Protein AF-A0A7X7IBE2-F1 (afdb_monomer)

Solvent-accessible surface area (backbone atoms only — not comparable to full-atom values): 6204 Å² total; per-residue (Å²): 89,79,42,76,34,79,95,66,80,43,67,51,76,51,84,85,86,87,67,55,83,87,40,64,67,50,41,51,50,51,52,52,51,48,54,55,50,50,55,49,40,49,74,75,66,55,81,62,92,72,54,47,88,94,44,20,61,73,57,40,72,88,37,61,67,62,45,52,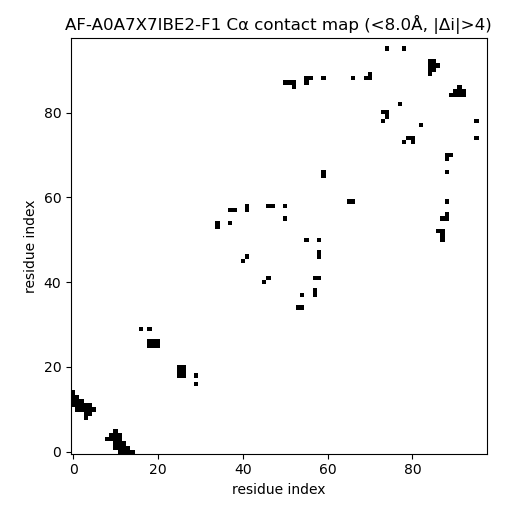52,52,52,54,53,42,49,72,79,35,74,83,58,74,78,68,67,50,45,69,91,40,59,68,87,65,68,85,82,130

Sequence (98 aa):
YIQPVVQGTSCHCEFTLYHDPADGAASELTRRFEAAAVDRLETEGAFFSRPYPGWADVAYRRSPDTVAMQKKVKDIFDPNRILNPGKLCFAAGEKRGN

Foldseek 3Di:
DWAQDPPNPDIDDDDDQDDDPVPPVRVVVSLVVVLVVLVVCLVVPDADPDQDLSCLCSNPVVPVVVLVVVLVVCCVVPVVCPPPAPPRSHHHVDHRDD

Mean predicted aligned error: 5.02 Å

Secondary structure (DSSP, 8-state):
-EEEEGGGTEEEE-------TT-HHHHHHHHHHHHHHHHHHHHTT---SS--TTTHHHHHHT-HHHHHHHHHHHHHH-TT--SSTT-TTPPTT-PPP-

Radius of gyration: 16.56 Å; Cα contacts (8 Å, |Δi|>4): 69; chains: 1; bounding box: 34×39×43 Å

pLDDT: mean 89.94, std 9.22, range [41.78, 97.69]

Structure (mmCIF, N/CA/C/O backbone):
data_AF-A0A7X7IBE2-F1
#
_entry.id   AF-A0A7X7IBE2-F1
#
loop_
_atom_site.group_PDB
_atom_site.id
_atom_site.type_symbol
_atom_site.label_atom_id
_atom_site.label_alt_id
_atom_site.label_comp_id
_atom_site.label_asym_id
_atom_site.label_entity_id
_atom_site.label_seq_id
_atom_site.pdbx_PDB_ins_code
_atom_site.Cartn_x
_atom_site.Cartn_y
_atom_site.Cartn_z
_atom_site.occupancy
_atom_site.B_iso_or_equiv
_atom_site.auth_seq_id
_atom_site.auth_comp_id
_atom_site.auth_asym_id
_atom_site.auth_atom_id
_atom_site.pdbx_PDB_model_num
ATOM 1 N N . TYR A 1 1 ? 4.156 11.660 -8.056 1.00 90.88 1 TYR A N 1
ATOM 2 C CA . TYR A 1 1 ? 3.289 12.782 -7.648 1.00 90.88 1 TYR A CA 1
ATOM 3 C C . TYR A 1 1 ? 3.506 13.061 -6.167 1.00 90.88 1 TYR A C 1
ATOM 5 O O . TYR A 1 1 ? 3.656 12.109 -5.412 1.00 90.88 1 TYR A O 1
ATOM 13 N N . ILE A 1 2 ? 3.578 14.331 -5.759 1.00 93.19 2 ILE A N 1
ATOM 14 C CA . ILE A 1 2 ? 3.693 14.730 -4.348 1.00 93.19 2 ILE A CA 1
ATOM 15 C C . ILE A 1 2 ? 2.568 15.717 -4.054 1.00 93.19 2 ILE A C 1
ATOM 17 O O . ILE A 1 2 ? 2.471 16.753 -4.709 1.00 93.19 2 ILE A O 1
ATOM 21 N N . GLN A 1 3 ? 1.736 15.396 -3.067 1.00 94.38 3 GLN A N 1
ATOM 22 C CA . GLN A 1 3 ? 0.639 16.244 -2.611 1.00 94.38 3 GLN A CA 1
ATOM 23 C C . GLN A 1 3 ? 0.840 16.608 -1.140 1.00 94.38 3 GLN A C 1
ATOM 25 O O . GLN A 1 3 ? 0.844 15.706 -0.298 1.00 94.38 3 GLN A O 1
ATOM 30 N N . PRO A 1 4 ? 0.954 17.897 -0.787 1.00 94.25 4 PRO A N 1
ATOM 31 C CA . PRO A 1 4 ? 0.901 18.321 0.606 1.00 94.25 4 PRO A CA 1
ATOM 32 C C . PRO A 1 4 ? -0.433 17.918 1.249 1.00 94.25 4 PRO A C 1
ATOM 34 O O . PRO A 1 4 ? -1.500 18.084 0.660 1.00 94.25 4 PRO A O 1
ATOM 37 N N . VAL A 1 5 ? -0.380 17.393 2.469 1.00 93.19 5 VAL A N 1
ATOM 38 C CA . VAL A 1 5 ? -1.549 17.040 3.285 1.00 93.19 5 VAL A CA 1
ATOM 39 C C . VAL A 1 5 ? -1.361 17.581 4.702 1.00 93.19 5 VAL A C 1
ATOM 41 O O . VAL A 1 5 ? -0.280 18.052 5.052 1.00 93.19 5 VAL A O 1
ATOM 44 N N . VAL A 1 6 ? -2.419 17.557 5.519 1.00 90.81 6 VAL A N 1
ATOM 45 C CA . VAL A 1 6 ? -2.372 17.988 6.933 1.00 90.81 6 VAL A CA 1
ATOM 46 C C . VAL A 1 6 ? -1.719 19.373 7.080 1.00 90.81 6 VAL A C 1
ATOM 48 O O . VAL A 1 6 ? -0.723 19.550 7.779 1.00 90.81 6 VAL A O 1
ATOM 51 N N . GLN A 1 7 ? -2.235 20.355 6.334 1.00 94.12 7 GLN A N 1
ATOM 52 C CA . GLN A 1 7 ? -1.737 21.740 6.345 1.00 94.12 7 GLN A CA 1
ATOM 53 C C . GLN A 1 7 ? -0.219 21.864 6.077 1.00 94.12 7 GLN A C 1
ATOM 55 O O . GLN A 1 7 ? 0.437 22.766 6.586 1.00 94.12 7 GLN A O 1
ATOM 60 N N . GLY A 1 8 ? 0.351 20.954 5.279 1.00 90.69 8 GLY A N 1
ATOM 61 C CA . GLY A 1 8 ? 1.765 20.981 4.890 1.00 90.69 8 GLY A CA 1
ATOM 62 C C . GLY A 1 8 ? 2.718 20.288 5.866 1.00 90.69 8 GLY A C 1
ATOM 63 O O . GLY A 1 8 ? 3.921 20.298 5.634 1.00 90.69 8 GLY A O 1
ATOM 64 N N . THR A 1 9 ? 2.210 19.651 6.924 1.00 93.12 9 THR A N 1
ATOM 65 C CA . THR A 1 9 ? 3.036 18.881 7.878 1.00 93.12 9 THR A CA 1
ATOM 66 C C . THR A 1 9 ? 3.334 17.456 7.407 1.00 93.12 9 THR A C 1
ATOM 68 O O . THR A 1 9 ? 4.114 16.733 8.021 1.00 93.12 9 THR A O 1
ATOM 71 N N . SER A 1 10 ? 2.704 17.018 6.319 1.00 92.81 10 SER A N 1
ATOM 72 C CA . SER A 1 10 ? 2.900 15.701 5.720 1.00 92.81 10 SER A CA 1
ATOM 73 C C . SER A 1 10 ? 2.677 15.775 4.212 1.00 92.81 10 SER A C 1
ATOM 75 O O . SER A 1 10 ? 2.106 16.740 3.697 1.00 92.81 10 SER A O 1
ATOM 77 N N . CYS A 1 11 ? 3.108 14.749 3.483 1.00 93.50 11 CYS A N 1
ATOM 78 C CA . CYS A 1 11 ? 2.847 14.638 2.053 1.00 93.50 11 CYS A CA 1
ATOM 79 C C . CYS A 1 11 ? 2.393 13.226 1.676 1.00 93.50 11 CYS A C 1
ATOM 81 O O . C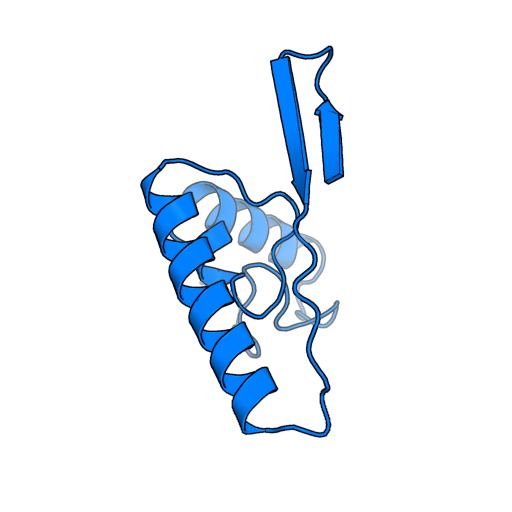YS A 1 11 ? 2.843 12.232 2.241 1.00 93.50 11 CYS A O 1
ATOM 83 N N . HIS A 1 12 ? 1.474 13.149 0.717 1.00 93.12 12 HIS A N 1
ATOM 84 C CA . HIS A 1 12 ? 1.188 11.923 -0.008 1.00 93.12 12 HIS A CA 1
ATOM 85 C C . HIS A 1 12 ? 2.128 11.848 -1.211 1.00 93.12 12 HIS A C 1
ATOM 87 O O . HIS A 1 12 ? 2.074 12.705 -2.097 1.00 93.12 12 HIS A O 1
ATOM 93 N N . CYS A 1 13 ? 2.981 10.829 -1.225 1.00 93.56 13 CYS A N 1
ATOM 94 C CA . CYS A 1 13 ? 3.899 10.540 -2.319 1.00 93.56 13 CYS A CA 1
ATOM 95 C C . CYS A 1 13 ? 3.403 9.312 -3.080 1.00 93.56 13 CYS A C 1
ATOM 97 O O . CYS A 1 13 ? 3.208 8.252 -2.490 1.00 93.56 13 CYS A O 1
ATOM 99 N N . GLU A 1 14 ? 3.230 9.455 -4.390 1.00 93.12 14 GLU A N 1
ATOM 100 C CA . GLU A 1 14 ? 2.830 8.373 -5.287 1.00 93.12 14 GLU A CA 1
ATOM 101 C C . GLU A 1 14 ? 3.874 8.194 -6.391 1.00 93.12 14 GLU A C 1
ATOM 103 O O . GLU A 1 14 ? 4.327 9.169 -7.004 1.00 93.12 14 GLU A O 1
ATOM 108 N N . PHE A 1 15 ? 4.231 6.942 -6.658 1.00 92.25 15 PHE A N 1
ATOM 109 C CA . PHE A 1 15 ? 5.144 6.544 -7.721 1.00 92.25 15 PHE A CA 1
ATOM 110 C C . PHE A 1 15 ? 4.389 5.650 -8.700 1.00 92.25 15 PHE A C 1
ATOM 112 O O . PHE A 1 15 ? 3.686 4.733 -8.283 1.00 92.25 15 PHE A O 1
ATOM 119 N N . THR A 1 16 ? 4.545 5.905 -9.996 1.00 93.50 16 THR A N 1
ATOM 120 C CA . THR A 1 16 ? 3.950 5.076 -11.047 1.00 93.50 16 THR A CA 1
ATOM 121 C C . THR A 1 16 ? 5.065 4.336 -11.767 1.00 93.50 16 THR A C 1
ATOM 123 O O . THR A 1 16 ? 5.950 4.963 -12.349 1.00 93.50 16 THR A O 1
ATOM 126 N N . LEU A 1 17 ? 5.035 3.006 -11.704 1.00 93.62 17 LEU A N 1
ATOM 127 C CA . LEU A 1 17 ? 6.040 2.137 -12.309 1.00 93.62 17 LEU A CA 1
ATOM 128 C C . LEU A 1 17 ? 5.489 1.546 -13.609 1.00 93.62 17 LEU A C 1
ATOM 130 O O . LEU A 1 17 ? 4.761 0.554 -13.600 1.00 93.62 17 LEU A O 1
ATOM 134 N N . TYR A 1 18 ? 5.815 2.182 -14.730 1.00 95.38 18 TYR A N 1
ATOM 135 C CA . TYR A 1 18 ? 5.371 1.736 -16.048 1.00 95.38 18 TYR A CA 1
ATOM 136 C C . TYR A 1 18 ? 6.195 0.544 -16.540 1.00 95.38 18 TYR A C 1
ATOM 138 O O . TYR A 1 18 ? 7.420 0.546 -16.436 1.00 95.38 18 TYR A O 1
ATOM 146 N N . HIS A 1 19 ? 5.513 -0.442 -17.112 1.00 95.81 19 HIS A N 1
ATOM 147 C CA . HIS A 1 19 ? 6.105 -1.553 -17.850 1.00 95.81 19 HIS A CA 1
ATOM 148 C C . HIS A 1 19 ? 5.081 -2.096 -18.855 1.00 95.81 19 HIS A C 1
ATOM 150 O O . HIS A 1 19 ? 3.882 -1.849 -18.705 1.00 95.81 19 HIS A O 1
ATOM 156 N N . ASP A 1 20 ? 5.546 -2.821 -19.873 1.00 96.56 20 ASP A N 1
ATOM 157 C CA . ASP A 1 20 ? 4.661 -3.549 -20.784 1.00 96.56 20 ASP A CA 1
ATOM 158 C C . ASP A 1 20 ? 4.221 -4.867 -20.120 1.00 96.56 20 ASP A C 1
ATOM 160 O O . ASP A 1 20 ? 5.081 -5.699 -19.830 1.00 96.56 20 ASP A O 1
ATOM 164 N N . PRO A 1 21 ? 2.918 -5.091 -19.864 1.00 94.31 21 PRO A N 1
ATOM 165 C CA . PRO A 1 21 ? 2.439 -6.331 -19.256 1.00 94.31 21 PRO A CA 1
ATOM 166 C C . PRO A 1 21 ? 2.581 -7.564 -20.162 1.00 94.31 21 PRO A C 1
ATOM 168 O O . PRO A 1 21 ? 2.464 -8.687 -19.671 1.00 94.31 21 PRO A O 1
ATOM 171 N N . ALA A 1 22 ? 2.800 -7.389 -21.470 1.00 97.19 22 ALA A N 1
ATOM 172 C CA . ALA A 1 22 ? 3.101 -8.493 -22.380 1.00 97.19 22 ALA A CA 1
ATOM 173 C C . ALA A 1 22 ? 4.571 -8.944 -22.285 1.00 97.19 22 ALA A C 1
ATOM 175 O O . ALA A 1 22 ? 4.890 -10.080 -22.645 1.00 97.19 22 ALA A O 1
ATOM 176 N N . ASP A 1 23 ? 5.457 -8.090 -21.765 1.00 97.69 23 ASP A N 1
ATOM 177 C CA . ASP A 1 23 ? 6.850 -8.424 -21.479 1.00 97.69 23 ASP A CA 1
ATOM 178 C C . ASP A 1 23 ? 6.977 -8.969 -20.051 1.00 97.69 23 ASP A C 1
ATOM 180 O O . ASP A 1 23 ? 7.148 -8.240 -19.070 1.00 97.69 23 ASP A O 1
ATOM 184 N N . GLY A 1 24 ? 6.936 -10.298 -19.937 1.00 97.31 24 GLY A N 1
ATOM 185 C CA . GLY A 1 24 ? 7.038 -10.979 -18.647 1.00 97.31 24 GLY A CA 1
ATOM 186 C C . GLY A 1 24 ? 8.334 -10.685 -17.879 1.00 97.31 24 GLY A C 1
ATOM 187 O O . GLY A 1 24 ? 8.324 -10.717 -16.647 1.00 97.31 24 GLY A O 1
ATOM 188 N N . ALA A 1 25 ? 9.439 -10.368 -18.564 1.00 97.56 25 ALA A N 1
ATOM 189 C CA . ALA A 1 25 ? 10.692 -10.018 -17.900 1.00 97.56 25 ALA A CA 1
ATOM 190 C C . ALA A 1 25 ? 10.614 -8.613 -17.287 1.00 97.56 25 ALA A C 1
ATOM 192 O O . ALA A 1 25 ? 11.011 -8.427 -16.133 1.00 97.56 25 ALA A O 1
ATOM 193 N N . ALA A 1 26 ? 10.051 -7.648 -18.021 1.00 96.81 26 ALA A N 1
ATOM 194 C CA . ALA A 1 26 ? 9.809 -6.303 -17.509 1.00 96.81 26 ALA A CA 1
ATOM 195 C C . ALA A 1 26 ? 8.810 -6.313 -16.340 1.00 96.81 26 ALA A C 1
ATOM 197 O O . ALA A 1 26 ? 9.090 -5.717 -15.299 1.00 96.81 26 ALA A O 1
ATOM 198 N N . SER A 1 27 ? 7.699 -7.052 -16.454 1.00 96.38 27 SER A N 1
ATOM 199 C CA . SER A 1 27 ? 6.726 -7.214 -15.364 1.00 96.38 27 SER A CA 1
ATOM 200 C C . SER A 1 27 ? 7.351 -7.783 -14.092 1.00 96.38 27 SER A C 1
ATOM 202 O O . SER A 1 27 ? 7.131 -7.255 -12.999 1.00 96.38 27 SER A O 1
ATOM 204 N N . GLU A 1 28 ? 8.154 -8.843 -14.208 1.00 96.62 28 GLU A N 1
ATOM 205 C CA . GLU A 1 28 ? 8.803 -9.450 -13.045 1.00 96.62 28 GLU A CA 1
ATOM 206 C C . GLU A 1 28 ? 9.853 -8.519 -12.424 1.00 96.62 28 GLU A C 1
ATOM 208 O O . GLU A 1 28 ? 9.961 -8.441 -11.197 1.00 96.62 28 GLU A O 1
ATOM 213 N N . LEU A 1 29 ? 10.599 -7.773 -13.245 1.00 96.94 29 LEU A N 1
ATOM 214 C CA . LEU A 1 29 ? 11.542 -6.767 -12.760 1.00 96.94 29 LEU A CA 1
ATOM 215 C C . LEU A 1 29 ? 10.824 -5.664 -11.972 1.00 96.94 29 LEU A C 1
ATOM 217 O O . LEU A 1 29 ? 11.238 -5.354 -10.854 1.00 96.94 29 LEU A O 1
ATOM 221 N N . THR A 1 30 ? 9.733 -5.110 -12.511 1.00 96.44 30 THR A N 1
ATOM 222 C CA . THR A 1 30 ? 8.934 -4.081 -11.833 1.00 96.44 30 THR A CA 1
ATOM 223 C C . THR A 1 30 ? 8.360 -4.595 -10.517 1.00 96.44 30 THR A C 1
ATOM 225 O O . THR A 1 30 ? 8.470 -3.909 -9.503 1.00 96.44 30 THR A O 1
ATOM 228 N N . ARG A 1 31 ? 7.829 -5.824 -10.494 1.00 94.56 31 ARG A N 1
ATOM 229 C CA . ARG A 1 31 ? 7.295 -6.451 -9.276 1.00 94.56 31 ARG A CA 1
ATOM 230 C C . ARG A 1 31 ? 8.364 -6.615 -8.192 1.00 94.56 31 ARG A C 1
ATOM 232 O O . ARG A 1 31 ? 8.111 -6.337 -7.022 1.00 94.56 31 ARG A O 1
ATOM 239 N N . ARG A 1 32 ? 9.570 -7.061 -8.559 1.00 96.06 32 ARG A N 1
ATOM 240 C CA . ARG A 1 32 ? 10.694 -7.197 -7.611 1.00 96.06 32 ARG A CA 1
ATOM 241 C C . ARG A 1 32 ? 11.169 -5.850 -7.089 1.00 96.06 32 ARG A C 1
ATOM 243 O O . ARG A 1 32 ? 11.440 -5.725 -5.897 1.00 96.06 32 ARG A O 1
ATOM 250 N N . PHE A 1 33 ? 11.272 -4.864 -7.976 1.00 96.31 33 PHE A N 1
ATOM 251 C CA . PHE A 1 33 ? 11.644 -3.506 -7.605 1.00 96.31 33 PHE A CA 1
ATOM 252 C C . PHE A 1 33 ? 10.641 -2.913 -6.611 1.00 96.31 33 PHE A C 1
ATOM 254 O O . PHE A 1 33 ? 11.049 -2.393 -5.578 1.00 96.31 33 PHE A O 1
ATOM 261 N N . GLU A 1 34 ? 9.342 -3.044 -6.888 1.00 95.12 34 GLU A N 1
ATOM 262 C CA . GLU A 1 34 ? 8.271 -2.583 -6.005 1.00 95.12 34 GLU A CA 1
ATOM 263 C C . GLU A 1 34 ? 8.363 -3.226 -4.618 1.00 95.12 34 GLU A C 1
ATOM 265 O O . GLU A 1 34 ? 8.389 -2.507 -3.621 1.00 95.12 34 GLU A O 1
ATOM 270 N N . ALA A 1 35 ? 8.487 -4.555 -4.544 1.00 94.06 35 ALA A N 1
ATOM 271 C CA . ALA A 1 35 ? 8.603 -5.264 -3.271 1.00 94.06 35 ALA A CA 1
ATOM 272 C C . ALA A 1 35 ? 9.809 -4.777 -2.445 1.00 94.06 35 ALA A C 1
ATOM 274 O O . ALA A 1 35 ? 9.666 -4.445 -1.268 1.00 94.06 35 ALA A O 1
ATOM 275 N N . ALA A 1 36 ? 10.983 -4.651 -3.075 1.00 96.19 36 ALA A N 1
ATOM 276 C CA . ALA A 1 36 ? 12.189 -4.166 -2.406 1.00 96.19 36 ALA A CA 1
ATOM 277 C C . ALA A 1 36 ? 12.069 -2.697 -1.959 1.00 96.19 36 ALA A C 1
ATOM 279 O O . ALA A 1 36 ? 12.529 -2.334 -0.874 1.00 96.19 36 ALA A O 1
ATOM 280 N N . ALA A 1 37 ? 11.445 -1.846 -2.779 1.00 95.50 37 ALA A N 1
ATOM 281 C CA . ALA A 1 37 ? 11.216 -0.444 -2.452 1.00 95.50 37 ALA A CA 1
ATOM 282 C C . ALA A 1 37 ? 10.249 -0.295 -1.272 1.00 95.50 37 ALA A C 1
ATOM 284 O O . ALA A 1 37 ? 10.516 0.491 -0.368 1.00 95.50 37 ALA A O 1
ATOM 285 N N . VAL A 1 38 ? 9.162 -1.068 -1.253 1.00 95.12 38 VAL A N 1
ATOM 286 C CA . VAL A 1 38 ? 8.182 -1.089 -0.162 1.00 95.12 38 VAL A CA 1
ATOM 287 C C . VAL A 1 38 ? 8.839 -1.481 1.164 1.00 95.12 38 VAL A C 1
ATOM 289 O O . VAL A 1 38 ? 8.692 -0.748 2.142 1.00 95.12 38 VAL A O 1
ATOM 292 N N . ASP A 1 39 ? 9.598 -2.580 1.198 1.00 94.00 39 ASP A N 1
ATOM 293 C CA . ASP A 1 39 ? 10.293 -3.027 2.416 1.00 94.00 39 ASP A CA 1
ATOM 294 C C . ASP A 1 39 ? 11.310 -1.986 2.904 1.00 94.00 39 ASP A C 1
ATOM 296 O O . ASP A 1 39 ? 11.427 -1.712 4.105 1.00 94.00 39 ASP A O 1
ATOM 300 N N . ARG A 1 40 ? 12.038 -1.357 1.972 1.00 96.06 40 ARG A N 1
ATOM 301 C CA . ARG A 1 40 ? 12.984 -0.300 2.327 1.00 96.06 40 ARG A CA 1
ATOM 302 C C . ARG A 1 40 ? 12.271 0.929 2.885 1.00 96.06 40 ARG A C 1
ATOM 304 O O . ARG A 1 40 ? 12.687 1.437 3.918 1.00 96.06 40 ARG A O 1
ATOM 311 N N . LEU A 1 41 ? 11.204 1.390 2.238 1.00 94.81 41 LEU A N 1
ATOM 312 C CA . LEU A 1 41 ? 10.419 2.539 2.691 1.00 94.81 41 LEU A CA 1
ATOM 313 C C . LEU A 1 41 ? 9.828 2.300 4.083 1.00 94.81 41 LEU A C 1
ATOM 315 O O . LEU A 1 41 ? 9.900 3.186 4.930 1.00 94.81 41 LEU A O 1
ATOM 319 N N . GLU A 1 42 ? 9.301 1.106 4.350 1.00 93.94 42 GLU A N 1
ATOM 320 C CA . GLU A 1 42 ? 8.817 0.744 5.685 1.00 93.94 42 GLU A CA 1
ATOM 321 C C . GLU A 1 42 ? 9.939 0.799 6.734 1.00 93.94 42 GLU A C 1
ATOM 323 O O . GLU A 1 42 ? 9.740 1.325 7.831 1.00 93.94 42 GLU A O 1
ATOM 328 N N . THR A 1 43 ? 11.139 0.322 6.386 1.00 94.50 43 THR A N 1
ATOM 329 C CA . THR A 1 43 ? 12.315 0.364 7.271 1.00 94.50 43 THR A CA 1
ATOM 330 C C . THR A 1 43 ? 12.720 1.800 7.618 1.00 94.50 43 THR A C 1
ATOM 332 O O . THR A 1 43 ? 13.092 2.072 8.757 1.00 94.50 43 THR A O 1
ATOM 335 N N . GLU A 1 44 ? 12.589 2.725 6.666 1.00 95.19 44 GLU A N 1
ATOM 336 C CA . GLU A 1 44 ? 12.850 4.163 6.846 1.00 95.19 44 GLU A CA 1
ATOM 337 C C . GLU A 1 44 ? 11.675 4.915 7.515 1.00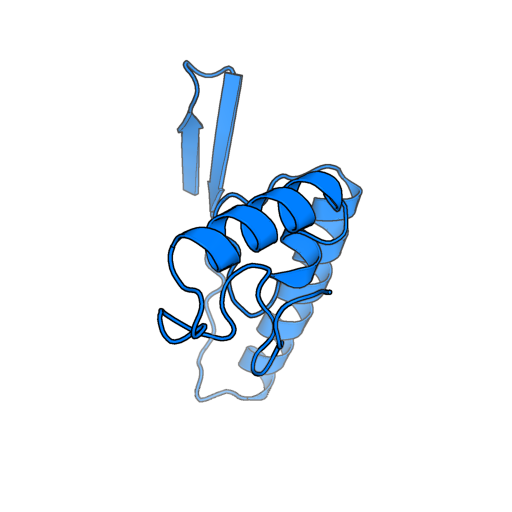 95.19 44 GLU A C 1
ATOM 339 O O . GLU A 1 44 ? 11.715 6.135 7.667 1.00 95.19 44 GLU A O 1
ATOM 344 N N . GLY A 1 45 ? 10.617 4.209 7.933 1.00 92.19 45 GLY A N 1
ATOM 345 C CA . GLY A 1 45 ? 9.485 4.778 8.670 1.00 92.19 45 GLY A CA 1
ATOM 346 C C . GLY A 1 45 ? 8.366 5.357 7.800 1.00 92.19 45 GLY A C 1
ATOM 347 O O . GLY A 1 45 ? 7.560 6.150 8.290 1.00 92.19 45 GLY A O 1
ATOM 348 N N . ALA A 1 46 ? 8.288 4.980 6.522 1.00 92.06 46 ALA A N 1
ATOM 349 C CA . ALA A 1 46 ? 7.203 5.411 5.648 1.00 92.06 46 ALA A CA 1
ATOM 350 C C . ALA A 1 46 ? 5.840 4.856 6.096 1.00 92.06 46 ALA A C 1
ATOM 352 O O . ALA A 1 46 ? 5.714 3.719 6.550 1.00 92.06 46 ALA A O 1
ATOM 353 N N . PHE A 1 47 ? 4.795 5.659 5.892 1.00 91.25 47 PHE A N 1
ATOM 354 C CA . PHE A 1 47 ? 3.410 5.282 6.160 1.00 91.25 47 PHE A CA 1
ATOM 355 C C . PHE A 1 47 ? 2.647 4.990 4.861 1.00 91.25 47 PHE A C 1
ATOM 357 O O . PHE A 1 47 ? 2.580 5.826 3.955 1.00 91.25 47 PHE A O 1
ATOM 364 N N . PHE A 1 48 ? 1.997 3.827 4.791 1.00 91.94 48 PHE A N 1
ATOM 365 C CA . PHE A 1 48 ? 1.245 3.384 3.616 1.00 91.94 48 PHE A CA 1
ATOM 366 C C . PHE A 1 48 ? -0.253 3.666 3.770 1.00 91.94 48 PHE A C 1
ATOM 368 O O . PHE A 1 48 ? -1.027 2.834 4.233 1.00 91.94 48 PHE A O 1
ATOM 375 N N . SER A 1 49 ? -0.679 4.847 3.317 1.00 88.31 49 SER A N 1
ATOM 376 C CA . SER A 1 49 ? -2.091 5.277 3.370 1.00 88.31 49 SER A CA 1
ATOM 377 C C . SER A 1 49 ? -3.055 4.462 2.492 1.00 88.31 49 SER A C 1
ATOM 379 O O . SER A 1 49 ? -4.265 4.491 2.715 1.00 88.31 49 SER A O 1
ATOM 381 N N . ARG A 1 50 ? -2.538 3.747 1.483 1.00 88.06 50 ARG A N 1
ATOM 382 C CA . ARG A 1 50 ? -3.311 2.911 0.550 1.00 88.06 50 ARG A CA 1
ATOM 383 C C . ARG A 1 50 ? -2.673 1.518 0.464 1.00 88.06 50 ARG A C 1
ATOM 385 O O . ARG A 1 50 ? -1.775 1.310 -0.353 1.00 88.06 50 ARG A O 1
ATOM 392 N N . PRO A 1 51 ? -3.077 0.576 1.329 1.00 84.50 51 PRO A N 1
ATOM 393 C CA . PRO A 1 51 ? -2.520 -0.772 1.338 1.00 84.50 51 PRO A CA 1
ATOM 394 C C . PRO A 1 51 ? -3.123 -1.610 0.204 1.00 84.50 51 PRO A C 1
ATOM 396 O O . PRO A 1 51 ? -4.238 -2.123 0.310 1.00 84.50 51 PRO A O 1
ATOM 399 N N . TYR A 1 52 ? -2.388 -1.734 -0.902 1.00 84.25 52 TYR A N 1
ATOM 400 C CA . TYR A 1 52 ? -2.751 -2.622 -2.007 1.00 84.25 52 TYR A CA 1
ATOM 401 C C . TYR A 1 52 ? -2.381 -4.078 -1.685 1.00 84.25 52 TYR A C 1
ATOM 403 O O . TYR A 1 52 ? -1.514 -4.311 -0.842 1.00 84.25 52 TYR A O 1
ATOM 411 N N . PRO A 1 53 ? -2.990 -5.079 -2.355 1.00 81.69 53 PRO A N 1
ATOM 412 C CA . PRO A 1 53 ? -2.769 -6.492 -2.036 1.00 81.69 53 PRO A CA 1
ATOM 413 C C . PRO A 1 53 ? -1.297 -6.932 -1.991 1.00 81.69 53 PRO A C 1
ATOM 415 O O . PRO A 1 53 ? -0.959 -7.774 -1.168 1.00 81.69 53 PRO A O 1
ATOM 418 N N . GLY A 1 54 ? -0.422 -6.351 -2.822 1.00 85.25 54 GLY A N 1
ATOM 419 C CA . GLY A 1 54 ? 1.003 -6.707 -2.878 1.00 85.25 54 GLY A CA 1
ATOM 420 C C . GLY A 1 54 ? 1.820 -6.322 -1.640 1.00 85.25 54 GLY A C 1
ATOM 421 O O . GLY A 1 54 ? 2.852 -6.932 -1.388 1.00 85.25 54 GLY A O 1
ATOM 422 N N . TRP A 1 55 ? 1.355 -5.352 -0.847 1.00 89.31 55 TRP A N 1
ATOM 423 C CA . TRP A 1 55 ? 2.059 -4.859 0.346 1.00 89.31 55 TRP A CA 1
ATOM 424 C C . TRP A 1 55 ? 1.139 -4.595 1.538 1.00 89.31 55 TRP A C 1
ATOM 426 O O . TRP A 1 55 ? 1.492 -3.862 2.464 1.00 89.31 55 TRP A O 1
ATOM 436 N N . ALA A 1 56 ? -0.057 -5.185 1.535 1.00 90.12 56 ALA A N 1
ATOM 437 C CA . ALA A 1 56 ? -0.994 -5.038 2.638 1.00 90.12 56 ALA A CA 1
ATOM 438 C C . ALA A 1 56 ? -0.371 -5.516 3.960 1.00 90.12 56 ALA A C 1
ATOM 440 O O . ALA A 1 56 ? -0.524 -4.841 4.971 1.00 90.12 56 ALA A O 1
ATOM 441 N N . ASP A 1 57 ? 0.392 -6.613 3.940 1.00 89.75 57 ASP A N 1
ATOM 442 C CA . ASP A 1 57 ? 1.138 -7.088 5.112 1.00 89.75 57 ASP A CA 1
ATOM 443 C C . ASP A 1 57 ? 2.094 -6.017 5.657 1.00 89.75 57 ASP A C 1
ATOM 445 O O . ASP A 1 57 ? 1.993 -5.641 6.822 1.00 89.75 57 ASP A O 1
ATOM 449 N N . VAL A 1 58 ? 2.941 -5.441 4.799 1.00 92.38 58 VAL A N 1
ATOM 450 C CA . VAL A 1 58 ? 3.909 -4.398 5.182 1.00 92.38 58 VAL A CA 1
ATOM 451 C C . VAL A 1 58 ? 3.213 -3.187 5.808 1.00 92.38 58 VAL A C 1
ATOM 453 O O . VAL A 1 58 ? 3.670 -2.649 6.812 1.00 92.38 58 VAL A O 1
ATOM 456 N N . ALA A 1 59 ? 2.055 -2.790 5.278 1.00 91.44 59 ALA A N 1
ATOM 457 C CA . ALA A 1 59 ? 1.296 -1.665 5.817 1.00 91.44 59 ALA A CA 1
ATOM 458 C C . ALA A 1 59 ? 0.756 -1.897 7.243 1.00 91.44 59 ALA A C 1
ATOM 460 O O . ALA A 1 59 ? 0.458 -0.929 7.941 1.00 91.44 59 ALA A O 1
ATOM 461 N N . TYR A 1 60 ? 0.608 -3.153 7.677 1.00 91.38 60 TYR A N 1
ATOM 462 C CA . TYR A 1 60 ? -0.032 -3.504 8.947 1.00 91.38 60 TYR A CA 1
ATOM 463 C C . TYR A 1 60 ? 0.877 -4.236 9.943 1.00 91.38 60 TYR A C 1
ATOM 465 O O . TYR A 1 60 ? 0.604 -4.180 11.145 1.00 91.38 60 TYR A O 1
ATOM 473 N N . ARG A 1 61 ? 1.960 -4.891 9.501 1.00 89.62 61 ARG A N 1
ATOM 474 C CA . ARG A 1 61 ? 2.793 -5.777 10.339 1.00 89.62 61 ARG A CA 1
ATOM 475 C C . ARG A 1 61 ? 3.447 -5.074 11.529 1.00 89.62 61 ARG A C 1
ATOM 477 O O . ARG A 1 61 ? 3.664 -5.694 12.566 1.00 89.62 61 ARG A O 1
ATOM 484 N N . ARG A 1 62 ? 3.703 -3.766 11.419 1.00 89.12 62 ARG A N 1
ATOM 485 C CA . ARG A 1 62 ? 4.261 -2.927 12.499 1.00 89.12 62 ARG A CA 1
ATOM 486 C C . ARG A 1 62 ? 3.206 -2.247 13.375 1.00 89.12 62 ARG A C 1
ATOM 488 O O . ARG A 1 62 ? 3.561 -1.492 14.275 1.00 89.12 62 ARG A O 1
ATOM 495 N N . SER A 1 63 ? 1.919 -2.492 13.134 1.00 90.31 63 SER A N 1
ATOM 496 C CA . SER A 1 63 ? 0.811 -1.853 13.856 1.00 90.31 63 SER A CA 1
ATOM 497 C C . SER A 1 63 ? -0.198 -2.887 14.376 1.00 90.31 63 SER A C 1
ATOM 499 O O . SER A 1 63 ? -1.374 -2.852 13.996 1.00 90.31 63 SER A O 1
ATOM 501 N N . PRO A 1 64 ? 0.230 -3.813 15.260 1.00 90.75 64 PRO A N 1
ATOM 502 C CA . PRO A 1 64 ? -0.616 -4.907 15.745 1.00 90.75 64 PRO A CA 1
ATOM 503 C C . PRO A 1 64 ? -1.883 -4.411 16.455 1.00 90.75 64 PRO A C 1
ATOM 505 O O . PRO A 1 64 ? -2.958 -4.975 16.251 1.00 90.75 64 PRO A O 1
ATOM 508 N N . ASP A 1 65 ? -1.798 -3.310 17.205 1.00 93.31 65 ASP A N 1
ATOM 509 C CA . ASP A 1 65 ? -2.950 -2.725 17.903 1.00 93.31 65 ASP A CA 1
ATOM 510 C C . ASP A 1 65 ? -4.008 -2.203 16.922 1.00 93.31 65 ASP A C 1
ATOM 512 O O . ASP A 1 65 ? -5.209 -2.429 17.089 1.00 93.31 65 ASP A O 1
ATOM 516 N N . THR A 1 66 ? -3.566 -1.556 15.840 1.00 91.62 66 THR A N 1
ATOM 517 C CA . THR A 1 66 ? -4.439 -1.079 14.760 1.00 91.62 66 THR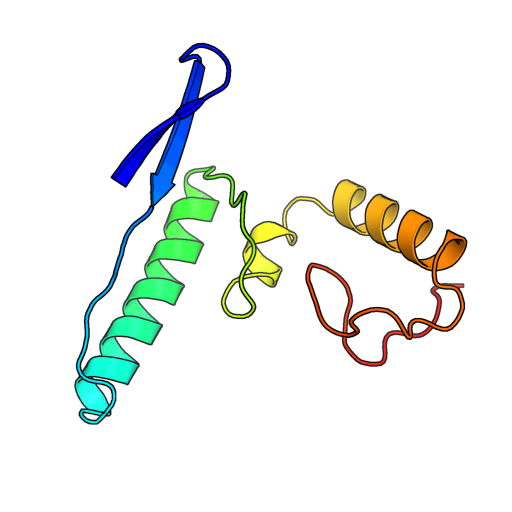 A CA 1
ATOM 518 C C . THR A 1 66 ? -5.100 -2.242 14.024 1.00 91.62 66 THR A C 1
ATOM 520 O O . THR A 1 66 ? -6.266 -2.144 13.636 1.00 91.62 66 THR A O 1
ATOM 523 N N . VAL A 1 67 ? -4.391 -3.360 13.845 1.00 92.56 67 VAL A N 1
ATOM 524 C CA . VAL A 1 67 ? -4.959 -4.590 13.275 1.00 92.56 67 VAL A CA 1
ATOM 525 C C . VAL A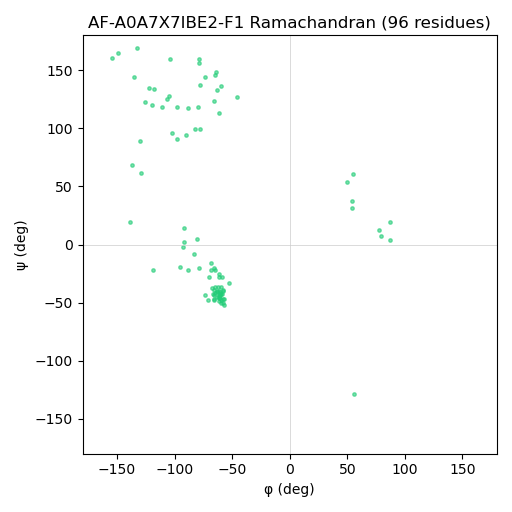 1 67 ? -6.020 -5.177 14.204 1.00 92.56 67 VAL A C 1
ATOM 527 O O . VAL A 1 67 ? -7.126 -5.473 13.750 1.00 92.56 67 VAL A O 1
ATOM 530 N N . ALA A 1 68 ? -5.727 -5.302 15.499 1.00 92.69 68 ALA A N 1
ATOM 531 C CA . ALA A 1 68 ? -6.659 -5.843 16.484 1.00 92.69 68 ALA A CA 1
ATOM 532 C C . ALA A 1 68 ? -7.947 -5.010 16.572 1.00 92.69 68 ALA A C 1
ATOM 534 O O . ALA A 1 68 ? -9.051 -5.557 16.513 1.00 92.69 68 ALA A O 1
ATOM 535 N N . MET A 1 69 ? -7.820 -3.681 16.628 1.00 94.31 69 MET A N 1
ATOM 536 C CA . MET A 1 69 ? -8.970 -2.774 16.641 1.00 94.31 69 MET A CA 1
ATOM 537 C C . MET A 1 69 ? -9.814 -2.891 15.368 1.00 94.31 69 MET A C 1
ATOM 539 O O . MET A 1 69 ? -11.036 -3.008 15.456 1.00 94.31 69 MET A O 1
ATOM 543 N N . GLN A 1 70 ? -9.190 -2.922 14.187 1.00 92.44 70 GLN A N 1
ATOM 544 C CA . GLN A 1 70 ? -9.923 -3.090 12.927 1.00 92.44 70 GLN A CA 1
ATOM 545 C C . GLN A 1 70 ? -10.645 -4.437 12.853 1.00 92.44 70 GLN A C 1
ATOM 547 O O . GLN A 1 70 ? -11.791 -4.481 12.408 1.00 92.44 70 GLN A O 1
ATOM 552 N N . LYS A 1 71 ? -10.025 -5.529 13.319 1.00 91.94 71 LYS A N 1
ATOM 553 C CA . LYS A 1 71 ? -10.675 -6.847 13.392 1.00 91.94 71 LYS A CA 1
ATOM 554 C C . LYS A 1 71 ? -11.872 -6.837 14.341 1.00 91.94 71 LYS A C 1
ATOM 556 O O . LYS A 1 71 ? -12.928 -7.339 13.975 1.00 91.94 71 LYS A O 1
ATOM 561 N N . LYS A 1 72 ? -11.762 -6.175 15.496 1.00 93.50 72 LYS A N 1
ATOM 562 C CA . LYS A 1 72 ? -12.885 -6.016 16.430 1.00 93.50 72 LYS A CA 1
ATOM 563 C C . LYS A 1 72 ? -14.050 -5.243 15.809 1.00 93.50 72 LYS A C 1
ATOM 565 O O . LYS A 1 72 ? -15.194 -5.671 15.914 1.00 93.50 72 LYS A O 1
ATOM 570 N N . VAL A 1 73 ? -13.770 -4.128 15.133 1.00 94.56 73 VAL A N 1
ATOM 571 C CA . VAL A 1 73 ? -14.792 -3.363 14.395 1.00 94.56 73 VAL A CA 1
ATOM 572 C C . VAL A 1 73 ? -15.424 -4.230 13.305 1.00 94.56 73 VAL A C 1
ATOM 574 O O . VAL A 1 73 ? -16.646 -4.245 13.160 1.00 94.56 73 VAL A O 1
ATOM 577 N N . LYS A 1 74 ? -14.611 -5.000 12.575 1.00 92.88 74 LYS A N 1
ATOM 578 C CA . LYS A 1 74 ? -15.081 -5.919 11.539 1.00 92.88 74 LYS A CA 1
ATOM 579 C C . LYS A 1 74 ? -16.050 -6.961 12.093 1.00 92.88 74 LYS A C 1
ATOM 581 O O . LYS A 1 74 ? -17.080 -7.189 11.474 1.00 92.88 74 LYS A O 1
ATOM 586 N N . ASP A 1 75 ? -15.767 -7.529 13.258 1.00 92.06 75 ASP A N 1
ATOM 587 C CA . ASP A 1 75 ? -16.630 -8.537 13.879 1.00 92.06 75 ASP A CA 1
ATOM 588 C C . ASP A 1 75 ? -17.955 -7.954 14.404 1.00 92.06 75 ASP A C 1
ATOM 590 O O . ASP A 1 75 ? -18.960 -8.661 14.437 1.00 92.06 75 ASP A O 1
ATOM 594 N N . ILE A 1 76 ? -17.984 -6.667 14.777 1.00 94.75 76 ILE A N 1
ATOM 595 C CA . ILE A 1 76 ? -19.214 -5.968 15.191 1.00 94.75 76 ILE A CA 1
ATOM 596 C C . ILE A 1 76 ? -20.140 -5.729 13.991 1.00 94.75 76 ILE A C 1
ATOM 598 O O . ILE A 1 76 ? -21.339 -5.987 14.079 1.00 94.75 76 ILE A O 1
ATOM 602 N N . PHE A 1 77 ? -19.599 -5.217 12.882 1.00 94.75 77 PHE A N 1
ATOM 603 C CA . PHE A 1 77 ? -20.405 -4.776 11.734 1.00 94.75 77 PHE A CA 1
ATOM 604 C C . PHE A 1 77 ? -20.569 -5.829 10.634 1.00 94.75 77 PHE A C 1
ATOM 606 O O . PHE A 1 77 ? -21.480 -5.725 9.817 1.00 94.75 77 PHE A O 1
ATOM 613 N N . ASP A 1 78 ? -19.705 -6.838 10.595 1.00 93.69 78 ASP A N 1
ATOM 614 C CA . ASP A 1 78 ? -19.762 -7.941 9.640 1.00 93.69 78 ASP A CA 1
ATOM 615 C C . ASP A 1 78 ? -19.482 -9.281 10.339 1.00 93.69 78 ASP A C 1
ATOM 617 O O . ASP A 1 78 ? -18.452 -9.921 10.097 1.00 93.69 78 ASP A O 1
ATOM 621 N N . PRO A 1 79 ? -2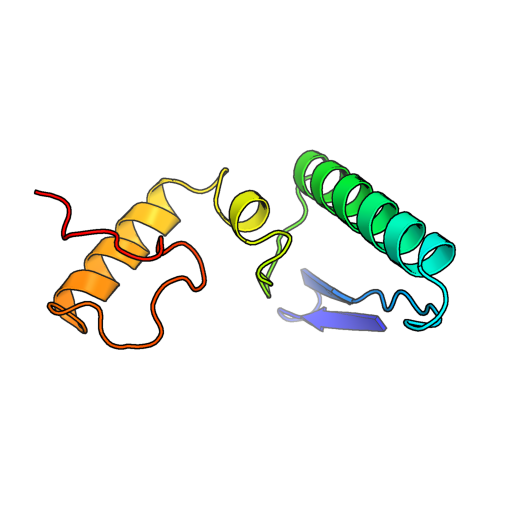0.403 -9.731 11.211 1.00 89.50 79 PRO A N 1
ATOM 622 C CA . PRO A 1 79 ? -20.217 -10.943 12.009 1.00 89.50 79 PRO A CA 1
ATOM 623 C C . PRO A 1 79 ? -20.067 -12.212 11.157 1.00 89.50 79 PRO A C 1
ATOM 625 O O . PRO A 1 79 ? -19.439 -13.175 11.592 1.00 89.50 79 PRO A O 1
ATOM 628 N N . ASN A 1 80 ? -20.610 -12.211 9.935 1.00 90.31 80 ASN A N 1
ATOM 629 C CA . ASN A 1 80 ? -20.504 -13.323 8.985 1.00 90.31 80 ASN A CA 1
ATOM 630 C C . ASN A 1 80 ? -19.314 -13.183 8.021 1.00 90.31 80 ASN A C 1
ATOM 632 O O . ASN A 1 80 ? -19.094 -14.069 7.197 1.00 90.31 80 ASN A O 1
ATOM 636 N N . ARG A 1 81 ? -18.549 -12.087 8.116 1.00 88.12 81 ARG A N 1
ATOM 637 C CA . ARG A 1 81 ? -17.360 -11.784 7.303 1.00 88.12 81 ARG A CA 1
ATOM 638 C C . ARG A 1 81 ? -17.611 -11.847 5.788 1.00 88.12 81 ARG A C 1
ATOM 640 O O . ARG A 1 81 ? -16.748 -12.284 5.027 1.00 88.12 81 ARG A O 1
ATOM 647 N N . ILE A 1 82 ? -18.787 -11.393 5.348 1.00 91.50 82 ILE A N 1
ATOM 648 C CA . ILE A 1 82 ? -19.215 -11.401 3.937 1.00 91.50 82 ILE A CA 1
ATOM 649 C C . ILE A 1 82 ? -18.800 -10.132 3.179 1.00 91.50 82 ILE A C 1
ATOM 651 O O . ILE A 1 82 ? -18.707 -10.136 1.952 1.00 91.50 82 ILE A O 1
ATOM 655 N N . LEU A 1 83 ? -18.541 -9.031 3.887 1.00 90.75 83 LEU A N 1
ATOM 656 C CA . LEU A 1 83 ? -18.230 -7.741 3.280 1.00 90.75 83 LEU A CA 1
ATOM 657 C C . LEU A 1 83 ? -16.746 -7.686 2.897 1.00 90.75 83 LEU A C 1
ATOM 659 O O . LEU A 1 83 ? -15.886 -7.394 3.729 1.00 90.75 83 LEU A O 1
ATOM 663 N N . ASN A 1 84 ? -16.459 -7.915 1.614 1.00 88.88 84 ASN A N 1
ATOM 664 C CA . ASN A 1 84 ? -15.135 -7.752 1.002 1.00 88.88 84 ASN A CA 1
ATOM 665 C C . ASN A 1 84 ? -14.013 -8.558 1.708 1.00 88.88 84 ASN A C 1
ATOM 667 O O . ASN A 1 84 ? -13.064 -7.973 2.243 1.00 88.88 84 ASN A O 1
ATOM 671 N N . PRO A 1 85 ? -14.129 -9.900 1.755 1.00 87.62 85 PRO A N 1
ATOM 672 C CA . PRO A 1 85 ? -13.167 -10.763 2.438 1.00 87.62 85 PRO A CA 1
ATOM 673 C C . PRO A 1 85 ? -11.771 -10.693 1.798 1.00 87.62 85 PRO A C 1
ATOM 675 O O . PRO A 1 85 ? -11.630 -10.514 0.588 1.00 87.62 85 PRO A O 1
ATOM 678 N N . GLY A 1 86 ? -10.726 -10.867 2.613 1.00 85.38 86 GLY A N 1
ATOM 679 C CA . GLY A 1 86 ? -9.339 -10.916 2.131 1.00 85.38 86 GLY A CA 1
ATOM 680 C C . GLY A 1 86 ? -8.713 -9.557 1.789 1.00 85.38 86 GLY A C 1
ATOM 681 O O . GLY A 1 86 ? -7.689 -9.520 1.111 1.00 85.38 86 GLY A O 1
ATOM 682 N N . LYS A 1 87 ? -9.334 -8.437 2.180 1.00 88.25 87 LYS A N 1
ATOM 683 C CA . LYS A 1 87 ? -8.793 -7.082 1.972 1.00 88.25 87 LYS A CA 1
ATOM 684 C C . LYS A 1 87 ? -8.222 -6.495 3.259 1.00 88.25 87 LYS A C 1
ATOM 686 O O . LYS A 1 87 ? -8.625 -6.881 4.353 1.00 88.25 87 LYS A O 1
ATOM 691 N N . LEU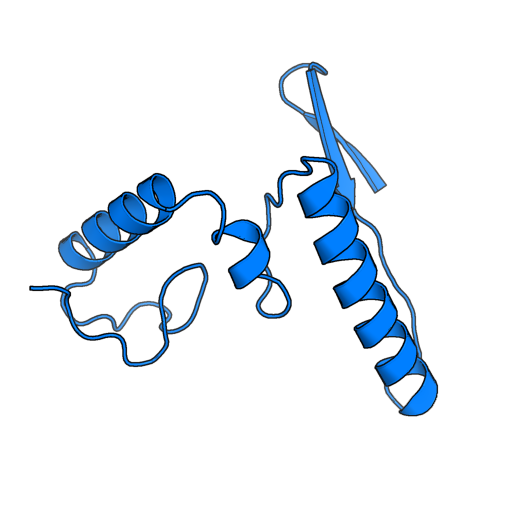 A 1 88 ? -7.347 -5.496 3.113 1.00 87.44 88 LEU A N 1
ATOM 692 C CA . LEU A 1 88 ? -6.683 -4.810 4.226 1.00 87.44 88 LEU A CA 1
ATOM 693 C C . LEU A 1 88 ? -5.941 -5.818 5.125 1.00 87.44 88 LEU A C 1
ATOM 695 O O . LEU A 1 88 ? -5.182 -6.638 4.620 1.00 87.44 88 LEU A O 1
ATOM 699 N N . CYS A 1 89 ? -6.175 -5.774 6.436 1.00 86.44 89 CYS A N 1
ATOM 700 C CA . CYS A 1 89 ? -5.606 -6.686 7.427 1.00 86.44 89 CYS A CA 1
ATOM 701 C C . CYS A 1 89 ? -6.486 -7.921 7.721 1.00 86.44 89 CYS A C 1
ATOM 703 O O . CYS A 1 89 ? -6.271 -8.602 8.728 1.00 86.44 89 CYS A O 1
ATOM 705 N N . PHE A 1 90 ? -7.494 -8.204 6.887 1.00 87.69 90 PHE A N 1
ATOM 706 C CA . PHE A 1 90 ? -8.410 -9.333 7.063 1.00 87.69 90 PHE A CA 1
ATOM 707 C C . PHE A 1 90 ? -7.976 -10.507 6.186 1.00 87.69 90 PHE A C 1
ATOM 709 O O . PHE A 1 90 ? -7.979 -10.396 4.960 1.00 87.69 90 PHE A O 1
ATOM 716 N N . ALA A 1 91 ? -7.640 -11.647 6.789 1.00 73.19 91 ALA A N 1
ATOM 717 C CA . ALA A 1 91 ? -7.262 -12.826 6.014 1.00 73.19 91 ALA A CA 1
ATOM 718 C C . ALA A 1 91 ? -8.494 -13.471 5.349 1.00 73.19 91 ALA A C 1
ATOM 720 O O . ALA A 1 91 ? -9.600 -13.492 5.902 1.00 73.19 91 ALA A O 1
ATOM 721 N N . ALA A 1 92 ? -8.317 -14.001 4.136 1.00 66.06 92 ALA A N 1
ATOM 722 C CA . ALA A 1 92 ? -9.367 -14.748 3.450 1.00 66.06 92 ALA A CA 1
ATOM 723 C C . ALA A 1 92 ? -9.662 -16.045 4.224 1.00 66.06 92 ALA A C 1
ATOM 725 O O . ALA A 1 92 ? -8.759 -16.835 4.481 1.00 66.06 92 ALA A O 1
ATOM 726 N N . GLY A 1 93 ? -10.920 -16.251 4.624 1.00 64.69 93 GLY A N 1
ATOM 727 C CA . GLY A 1 93 ? -11.321 -17.413 5.429 1.00 64.69 93 GLY A CA 1
ATOM 728 C C . GLY A 1 93 ? -11.001 -17.312 6.926 1.00 64.69 93 GLY A C 1
ATOM 729 O O . GLY A 1 93 ? -11.201 -18.284 7.653 1.00 64.69 93 GLY A O 1
ATOM 730 N N . GLU A 1 94 ? -10.539 -16.153 7.406 1.00 67.94 94 GLU A N 1
ATOM 731 C CA . GLU A 1 94 ? -10.332 -15.898 8.833 1.00 67.94 94 GLU A CA 1
ATOM 732 C C . GLU A 1 94 ? -11.666 -16.007 9.582 1.00 67.94 94 GLU A C 1
ATOM 734 O O . GLU A 1 94 ? -12.574 -15.207 9.357 1.00 67.94 94 GLU A O 1
ATOM 739 N N . LYS A 1 95 ? -11.803 -17.018 10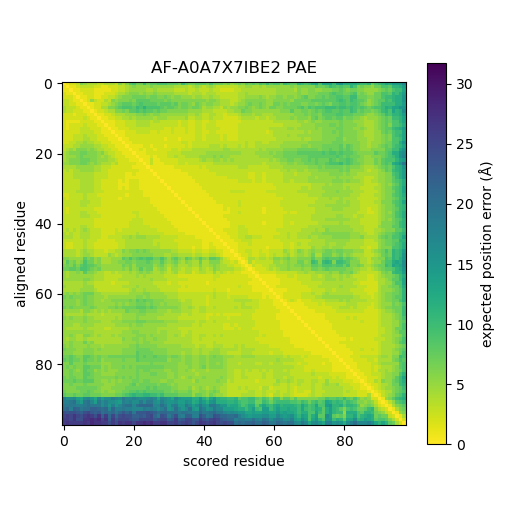.448 1.00 60.91 95 LYS A N 1
ATOM 740 C CA . LYS A 1 95 ? -12.946 -17.142 11.361 1.00 60.91 95 LYS A CA 1
ATOM 741 C C . LYS A 1 95 ? -12.754 -16.200 12.546 1.00 60.91 95 LYS A C 1
ATOM 743 O O . LYS A 1 95 ? -11.626 -15.837 12.870 1.00 60.91 95 LYS A O 1
ATOM 748 N N . ARG A 1 96 ? -13.864 -15.817 13.184 1.00 60.03 96 ARG A N 1
ATOM 749 C CA . ARG A 1 96 ? -13.872 -14.962 14.378 1.00 60.03 96 ARG A CA 1
ATOM 750 C C . ARG A 1 96 ? -12.820 -15.453 15.380 1.00 60.03 96 ARG A C 1
ATOM 752 O O . ARG A 1 96 ? -12.818 -16.636 15.722 1.00 60.03 96 ARG A O 1
ATOM 759 N N . GLY A 1 97 ? -11.936 -14.556 15.816 1.00 62.59 97 GLY A N 1
ATOM 760 C CA . GLY A 1 97 ? -11.061 -14.829 16.954 1.00 62.59 97 GLY A CA 1
ATOM 761 C C . GLY A 1 97 ? -11.930 -15.020 18.195 1.00 62.59 97 GLY A C 1
ATOM 762 O O . GLY A 1 97 ? -12.885 -14.264 18.384 1.00 62.59 97 GLY A O 1
ATOM 763 N N . ASN A 1 98 ? -11.664 -16.075 18.967 1.00 41.78 98 ASN A N 1
ATOM 764 C CA . ASN A 1 98 ? -12.351 -16.322 20.235 1.00 41.78 98 ASN A CA 1
ATOM 765 C C . ASN A 1 98 ? -11.974 -15.259 21.267 1.00 41.78 98 ASN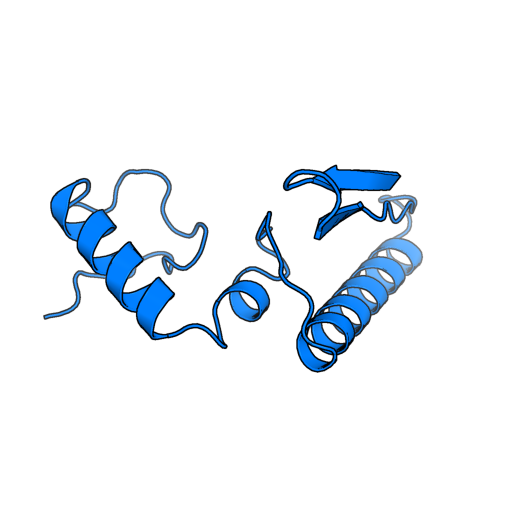 A C 1
ATOM 767 O O . ASN A 1 98 ? -10.751 -15.062 21.448 1.00 41.78 98 ASN A O 1
#